Protein AF-A0A352Y501-F1 (afdb_monomer)

Nearest PDB structures (foldseek):
  6yxy-assembly1_BE  TM=6.346E-01  e=1.198E+00  Trypanosoma brucei brucei
  6yxx-assembly1_BE  TM=6.518E-01  e=2.157E+00  Trypanosoma brucei brucei
  8tau-assembly1_K  TM=8.223E-01  e=4.120E+00  Homo sapiens
  9gaw-assembly1_K  TM=6.913E-01  e=3.662E+00  Homo sapiens
  7qij-assembly2_JC  TM=8.539E-01  e=9.954E+00  Yersinia enterocolitica

Structure (mmCIF, N/CA/C/O backbone):
data_AF-A0A352Y501-F1
#
_entry.id   AF-A0A352Y501-F1
#
loop_
_atom_site.group_PDB
_atom_site.id
_atom_site.type_symbol
_atom_site.label_atom_id
_atom_site.label_alt_id
_atom_site.label_comp_id
_atom_site.label_asym_id
_atom_site.label_entity_id
_atom_site.label_seq_id
_atom_site.pdbx_PDB_ins_code
_atom_site.Cartn_x
_atom_site.Cartn_y
_atom_site.Cartn_z
_atom_site.occupancy
_atom_site.B_iso_or_equiv
_atom_site.auth_seq_id
_atom_site.auth_comp_id
_atom_site.auth_asym_id
_atom_site.auth_atom_id
_atom_site.pdbx_PDB_model_num
ATOM 1 N N . MET A 1 1 ? 18.954 5.767 -20.649 1.00 41.09 1 MET A N 1
ATOM 2 C CA . MET A 1 1 ? 17.501 5.607 -20.409 1.00 41.09 1 MET A CA 1
ATOM 3 C C . MET A 1 1 ? 17.303 5.072 -19.001 1.00 41.09 1 MET A C 1
ATOM 5 O O . MET A 1 1 ? 17.661 3.931 -18.766 1.00 41.09 1 MET A O 1
ATOM 9 N N . GLY A 1 2 ? 16.838 5.872 -18.041 1.00 48.66 2 GLY A N 1
ATOM 10 C CA . GLY A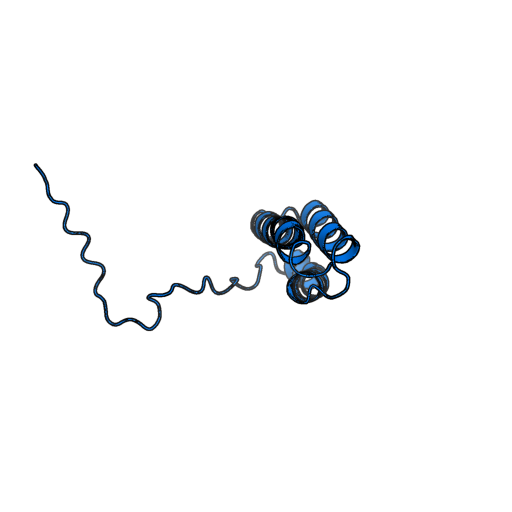 1 2 ? 16.676 5.375 -16.662 1.00 48.66 2 GLY A CA 1
ATOM 11 C C . GLY A 1 2 ? 16.149 6.384 -15.640 1.00 48.66 2 GLY A C 1
ATOM 12 O O . GLY A 1 2 ? 15.739 5.984 -14.560 1.00 48.66 2 GLY A O 1
ATOM 13 N N . SER A 1 3 ? 16.115 7.676 -15.969 1.00 44.09 3 SER A N 1
ATOM 14 C CA . SER A 1 3 ? 15.682 8.739 -15.051 1.00 44.09 3 SER A CA 1
ATOM 15 C C . SER A 1 3 ? 14.218 9.169 -15.220 1.00 44.09 3 SER A C 1
ATOM 17 O O . SER A 1 3 ? 13.636 9.695 -14.277 1.00 44.09 3 SER A O 1
ATOM 19 N N . GLU A 1 4 ? 13.587 8.917 -16.371 1.00 47.62 4 GLU A N 1
ATOM 20 C CA . GLU A 1 4 ? 12.200 9.350 -16.638 1.00 47.62 4 GLU A CA 1
ATOM 21 C C . GLU A 1 4 ? 11.125 8.363 -16.153 1.00 47.62 4 GLU A C 1
ATOM 23 O O . GLU A 1 4 ? 9.962 8.740 -15.997 1.00 47.62 4 GLU A O 1
ATOM 28 N N . MET A 1 5 ? 11.491 7.105 -15.881 1.00 51.31 5 MET A N 1
ATOM 29 C CA . MET A 1 5 ? 10.521 6.065 -15.516 1.00 51.31 5 MET A CA 1
ATOM 30 C C . MET A 1 5 ? 10.050 6.185 -14.059 1.00 51.31 5 MET A C 1
ATOM 32 O O . MET A 1 5 ? 8.858 6.016 -13.823 1.00 51.31 5 MET A O 1
ATOM 36 N N . CYS A 1 6 ? 10.931 6.619 -13.141 1.00 49.81 6 CYS A N 1
ATOM 37 C CA . CYS A 1 6 ? 10.662 6.820 -11.703 1.00 49.81 6 CYS A CA 1
ATOM 38 C C . CYS A 1 6 ? 9.627 7.920 -11.372 1.00 49.81 6 CYS A C 1
ATOM 40 O O . CYS A 1 6 ? 9.327 8.165 -10.200 1.00 49.81 6 CYS A O 1
ATOM 42 N N . ILE A 1 7 ? 9.160 8.685 -12.368 1.00 53.12 7 ILE A N 1
ATOM 43 C CA . ILE A 1 7 ? 8.120 9.708 -12.177 1.00 53.12 7 ILE A CA 1
ATOM 44 C C . ILE A 1 7 ? 6.719 9.121 -12.430 1.00 53.12 7 ILE A C 1
ATOM 46 O O . ILE A 1 7 ? 5.749 9.596 -11.839 1.00 53.12 7 ILE A O 1
ATOM 50 N N . ARG A 1 8 ? 6.594 8.100 -13.295 1.00 55.56 8 ARG A N 1
ATOM 51 C CA . ARG A 1 8 ? 5.296 7.593 -13.791 1.00 55.56 8 ARG A CA 1
ATOM 52 C C . ARG A 1 8 ? 4.698 6.460 -12.950 1.00 55.56 8 ARG A C 1
ATOM 54 O O . ARG A 1 8 ? 3.516 6.160 -13.094 1.00 55.56 8 ARG A O 1
ATOM 61 N N . ASP A 1 9 ? 5.488 5.844 -12.082 1.00 59.53 9 ASP A N 1
ATOM 62 C CA . ASP A 1 9 ? 5.135 4.738 -11.180 1.00 59.53 9 ASP A CA 1
ATOM 63 C C . ASP A 1 9 ? 4.571 5.220 -9.829 1.00 59.53 9 ASP A C 1
ATOM 65 O O . ASP A 1 9 ? 3.617 4.634 -9.310 1.00 59.53 9 ASP A O 1
ATOM 69 N N . ARG A 1 10 ? 5.075 6.350 -9.307 1.00 67.38 10 ARG A N 1
ATOM 70 C CA . ARG A 1 10 ? 4.601 6.974 -8.054 1.00 67.38 10 ARG A CA 1
ATOM 71 C C . ARG A 1 10 ? 3.086 7.229 -7.983 1.00 67.38 10 ARG A C 1
ATOM 73 O O . ARG A 1 10 ? 2.520 7.014 -6.910 1.00 67.38 10 ARG A O 1
ATOM 80 N N . PRO A 1 11 ? 2.394 7.647 -9.065 1.00 79.88 11 PRO A N 1
ATOM 81 C CA . PRO A 1 11 ? 0.948 7.859 -9.039 1.00 79.88 11 PRO A CA 1
ATOM 82 C C . PRO A 1 11 ? 0.159 6.603 -8.657 1.00 79.88 11 PRO A C 1
ATOM 84 O O . PRO A 1 11 ? -0.795 6.699 -7.892 1.00 79.88 11 PRO A O 1
ATOM 87 N N . TRP A 1 12 ? 0.577 5.423 -9.128 1.00 83.62 12 TRP A N 1
ATOM 88 C CA . TRP A 1 12 ? -0.102 4.158 -8.826 1.00 83.62 12 TRP A CA 1
ATOM 89 C C . TRP A 1 12 ? 0.096 3.730 -7.367 1.00 83.62 12 TRP A C 1
ATOM 91 O O . TRP A 1 12 ? -0.835 3.223 -6.744 1.00 83.62 12 TRP A O 1
ATOM 101 N N . GLY A 1 13 ? 1.277 3.992 -6.796 1.00 82.06 13 GLY A N 1
ATOM 102 C CA . GLY A 1 13 ? 1.533 3.776 -5.368 1.00 82.06 13 GLY A CA 1
ATOM 103 C C . GLY A 1 13 ? 0.695 4.685 -4.475 1.00 82.06 13 GLY A C 1
ATOM 104 O O . GLY A 1 13 ? 0.068 4.208 -3.531 1.00 82.06 13 GLY A O 1
ATOM 105 N N . ASN A 1 14 ? 0.639 5.977 -4.808 1.00 83.81 14 ASN A N 1
ATOM 106 C CA . ASN A 1 14 ? -0.174 6.951 -4.078 1.00 83.81 14 ASN A CA 1
ATOM 107 C C . ASN A 1 14 ? -1.671 6.629 -4.189 1.00 83.81 14 ASN A C 1
ATOM 109 O O . ASN A 1 14 ? -2.371 6.661 -3.181 1.00 83.81 14 ASN A O 1
ATOM 113 N N . LEU A 1 15 ? -2.143 6.242 -5.379 1.00 87.69 15 LEU A N 1
ATOM 114 C CA . LEU A 1 15 ? -3.519 5.794 -5.590 1.00 87.69 15 LEU A CA 1
ATOM 115 C C . LEU A 1 15 ? -3.856 4.577 -4.719 1.00 87.69 15 LEU A C 1
ATOM 117 O O . LEU A 1 15 ? -4.895 4.569 -4.066 1.00 87.69 15 LEU A O 1
ATOM 121 N N . GLY A 1 16 ? -2.967 3.580 -4.665 1.00 88.94 16 GLY A N 1
ATOM 122 C CA . GLY A 1 16 ? -3.138 2.410 -3.803 1.00 88.94 16 GLY A CA 1
ATOM 123 C C . GLY A 1 16 ? -3.328 2.794 -2.336 1.00 88.94 16 GLY A C 1
ATOM 124 O O . GLY A 1 16 ? -4.267 2.332 -1.697 1.00 88.94 16 GLY A O 1
ATOM 125 N N . ILE A 1 17 ? -2.503 3.711 -1.826 1.00 86.44 17 ILE A N 1
ATOM 126 C CA . ILE A 1 17 ? -2.623 4.232 -0.456 1.00 86.44 17 ILE A CA 1
ATOM 127 C C . ILE A 1 17 ? -3.964 4.948 -0.250 1.00 86.44 17 ILE A C 1
ATOM 129 O O . ILE A 1 17 ? -4.668 4.663 0.719 1.00 86.44 17 ILE A O 1
ATOM 133 N N . SER A 1 18 ? -4.353 5.845 -1.160 1.00 86.44 18 SER A N 1
ATOM 134 C CA . SER A 1 18 ? -5.624 6.573 -1.063 1.00 86.44 18 SER A CA 1
ATOM 135 C C . SER A 1 18 ? -6.841 5.647 -1.093 1.00 86.44 18 SER A C 1
ATOM 137 O O . SER A 1 18 ? -7.833 5.924 -0.424 1.00 86.44 18 SER A O 1
ATOM 139 N N . LEU A 1 19 ? -6.777 4.547 -1.844 1.00 89.50 19 LEU A N 1
ATOM 140 C CA . LEU A 1 19 ? -7.829 3.530 -1.882 1.00 89.50 19 LEU A CA 1
ATOM 141 C C . LEU A 1 19 ? -7.871 2.707 -0.588 1.00 89.50 19 LEU A C 1
ATOM 143 O O . LEU A 1 19 ? -8.957 2.428 -0.089 1.00 89.50 19 LEU A O 1
ATOM 147 N N . MET A 1 20 ? -6.715 2.392 0.011 1.00 85.50 20 MET A N 1
ATOM 148 C CA . MET A 1 20 ? -6.651 1.738 1.329 1.00 85.50 20 MET A CA 1
ATOM 149 C C . MET A 1 20 ? -7.284 2.597 2.426 1.00 85.50 20 MET A C 1
ATOM 151 O O . MET A 1 20 ? -7.957 2.059 3.299 1.00 85.50 20 MET A O 1
ATOM 155 N N . MET A 1 21 ? -7.093 3.920 2.371 1.00 83.56 21 MET A N 1
ATOM 156 C CA . MET A 1 21 ? -7.732 4.867 3.295 1.00 83.56 21 MET A CA 1
ATOM 157 C C . MET A 1 21 ? -9.246 4.979 3.097 1.00 83.56 21 MET A C 1
ATOM 159 O O . MET A 1 21 ? -9.951 5.327 4.034 1.00 83.56 21 MET A O 1
ATOM 163 N N . GLN A 1 22 ? -9.742 4.678 1.897 1.00 87.00 22 GLN A N 1
ATOM 164 C CA . GLN A 1 22 ? -11.173 4.608 1.587 1.00 87.00 22 GLN A CA 1
ATOM 165 C C . GLN A 1 22 ? -11.766 3.214 1.845 1.00 87.00 22 GLN A C 1
ATOM 167 O O . GLN A 1 22 ? -12.885 2.953 1.419 1.00 87.00 22 GLN A O 1
ATOM 172 N N . GLU A 1 23 ? -11.008 2.297 2.458 1.00 87.19 23 GLU A N 1
ATOM 173 C CA . GLU A 1 23 ? -11.400 0.894 2.683 1.00 87.19 23 GLU A CA 1
ATOM 174 C C . GLU A 1 23 ? -11.696 0.102 1.390 1.00 87.19 23 GLU A C 1
ATOM 176 O O . GLU A 1 23 ? -12.217 -1.013 1.409 1.00 87.19 23 GLU A O 1
ATOM 181 N N . ARG A 1 24 ? -11.291 0.637 0.232 1.00 90.25 24 ARG A N 1
ATOM 182 C CA . ARG A 1 24 ? -11.452 0.022 -1.094 1.00 90.25 24 ARG A CA 1
ATOM 183 C C . ARG A 1 24 ? -10.283 -0.913 -1.383 1.00 90.25 24 ARG A C 1
ATOM 185 O O . ARG A 1 24 ? -9.448 -0.660 -2.252 1.00 90.25 24 ARG A O 1
ATOM 192 N N . TYR A 1 25 ? -10.193 -1.988 -0.604 1.00 89.81 25 TYR A N 1
ATOM 193 C CA . TYR A 1 25 ? -9.008 -2.850 -0.567 1.00 89.81 25 TYR A CA 1
ATOM 194 C C . TYR A 1 25 ? -8.723 -3.583 -1.886 1.00 89.81 25 TYR A C 1
ATOM 196 O O . TYR A 1 25 ? -7.560 -3.689 -2.269 1.00 89.81 25 TYR A O 1
ATOM 204 N N . ASP A 1 26 ? -9.751 -4.036 -2.605 1.00 91.88 26 ASP A N 1
ATOM 205 C CA . ASP A 1 26 ? -9.571 -4.779 -3.865 1.00 91.88 26 ASP A CA 1
ATOM 206 C C . ASP A 1 26 ? -8.995 -3.878 -4.979 1.00 91.88 26 ASP A C 1
ATOM 208 O O . ASP A 1 26 ? -8.118 -4.265 -5.762 1.00 91.88 26 ASP A O 1
ATOM 212 N N . GLU A 1 27 ? -9.429 -2.618 -5.014 1.00 91.38 27 GLU A N 1
ATOM 213 C CA . GLU A 1 27 ? -8.913 -1.618 -5.951 1.00 91.38 27 GLU A CA 1
ATOM 214 C C . GLU A 1 27 ? -7.514 -1.148 -5.554 1.00 91.38 27 GLU A C 1
ATOM 216 O O . GLU A 1 27 ? -6.649 -0.973 -6.418 1.00 91.38 27 GLU A O 1
ATOM 221 N N . ALA A 1 28 ? -7.261 -1.004 -4.250 1.00 91.94 28 ALA A N 1
ATOM 222 C CA . ALA A 1 28 ? -5.929 -0.722 -3.740 1.00 91.94 28 ALA A CA 1
ATOM 223 C C . ALA A 1 28 ? -4.925 -1.802 -4.157 1.00 91.94 28 ALA A C 1
ATOM 225 O O . ALA A 1 28 ? -3.833 -1.479 -4.625 1.00 91.94 28 ALA A O 1
ATOM 226 N N . GLU A 1 29 ? -5.296 -3.080 -4.044 1.00 93.25 29 GLU A N 1
ATOM 227 C CA . GLU A 1 29 ? -4.451 -4.195 -4.472 1.00 93.25 29 GLU A CA 1
ATOM 228 C C . GLU A 1 29 ? -4.099 -4.091 -5.958 1.00 93.25 29 GLU A C 1
ATOM 230 O O . GLU A 1 29 ? -2.939 -4.247 -6.347 1.00 93.25 29 GLU A O 1
ATOM 235 N N . THR A 1 30 ? -5.095 -3.778 -6.787 1.00 94.50 30 THR A N 1
ATOM 236 C CA . THR A 1 30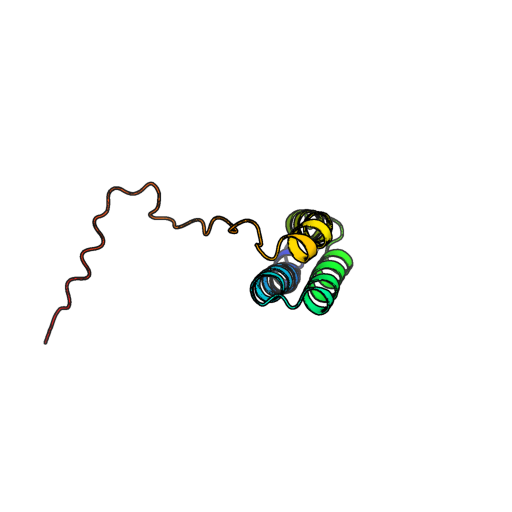 ? -4.927 -3.627 -8.235 1.00 94.50 30 THR A CA 1
ATOM 237 C C . THR A 1 30 ? -3.979 -2.474 -8.570 1.00 94.50 30 THR A C 1
ATOM 239 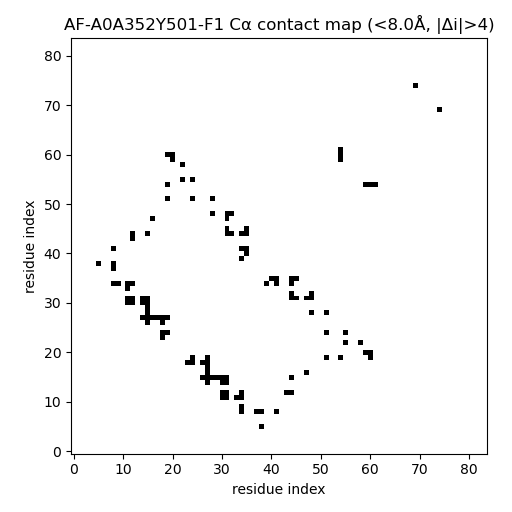O O . THR A 1 30 ? -3.056 -2.645 -9.372 1.00 94.50 30 THR A O 1
ATOM 242 N N . ALA A 1 31 ? -4.144 -1.320 -7.919 1.00 91.25 31 ALA A N 1
ATOM 243 C CA . ALA A 1 31 ? -3.279 -0.157 -8.109 1.00 91.25 31 ALA A CA 1
ATOM 244 C C . ALA A 1 31 ? -1.828 -0.437 -7.678 1.00 91.25 31 ALA A C 1
ATOM 246 O O . ALA A 1 31 ? -0.888 -0.128 -8.415 1.00 91.25 31 ALA A O 1
ATOM 247 N N . LEU A 1 32 ? -1.632 -1.097 -6.531 1.00 90.19 32 LEU A N 1
ATOM 248 C CA . LEU A 1 32 ? -0.309 -1.474 -6.026 1.00 90.19 32 LEU A CA 1
ATOM 249 C C . LEU A 1 32 ? 0.378 -2.505 -6.932 1.00 90.19 32 LEU A C 1
ATOM 251 O O . LEU A 1 32 ? 1.558 -2.353 -7.249 1.00 90.19 32 LEU A O 1
ATOM 255 N N . LYS A 1 33 ? -0.356 -3.512 -7.424 1.00 91.62 33 LYS A N 1
ATOM 256 C CA . LYS A 1 33 ? 0.158 -4.464 -8.424 1.00 91.62 33 LYS A CA 1
ATOM 257 C C . LYS A 1 33 ? 0.565 -3.751 -9.708 1.00 91.62 33 LYS A C 1
ATOM 259 O O . LYS A 1 33 ? 1.623 -4.050 -10.254 1.00 91.62 33 LYS A O 1
ATOM 264 N N . ARG A 1 34 ? -0.224 -2.777 -10.175 1.00 90.62 34 ARG A N 1
ATOM 265 C CA . ARG A 1 34 ? 0.114 -1.991 -11.371 1.00 90.62 34 ARG A CA 1
ATOM 266 C C . ARG A 1 34 ? 1.396 -1.187 -11.177 1.00 90.62 34 ARG A C 1
ATOM 268 O O . ARG A 1 34 ? 2.219 -1.153 -12.088 1.00 90.62 34 ARG A O 1
ATOM 275 N N . ALA A 1 35 ? 1.595 -0.617 -9.991 1.00 89.50 35 ALA A N 1
ATOM 276 C CA . ALA A 1 35 ? 2.831 0.071 -9.640 1.00 89.50 35 ALA A CA 1
ATOM 277 C C . ALA A 1 35 ? 4.053 -0.868 -9.721 1.00 89.50 35 ALA A C 1
ATOM 279 O O . ALA A 1 35 ? 5.081 -0.480 -10.265 1.00 89.50 35 ALA A O 1
ATOM 280 N N . LEU A 1 36 ? 3.916 -2.124 -9.274 1.00 88.81 36 LEU A N 1
ATOM 281 C CA . LEU A 1 36 ? 4.981 -3.136 -9.345 1.00 88.81 36 LEU A CA 1
ATOM 282 C C . LEU A 1 36 ? 5.230 -3.696 -10.751 1.00 88.81 36 LEU A C 1
ATOM 284 O O . LEU A 1 36 ? 6.344 -4.117 -11.046 1.00 88.81 36 LEU A O 1
ATOM 288 N N . VAL A 1 37 ? 4.217 -3.706 -11.620 1.00 89.31 37 VAL A N 1
ATOM 289 C CA . VAL A 1 37 ? 4.393 -4.045 -13.044 1.00 89.31 37 VAL A CA 1
ATOM 290 C C . VAL A 1 37 ? 5.224 -2.975 -13.755 1.00 89.31 37 VAL A C 1
ATOM 2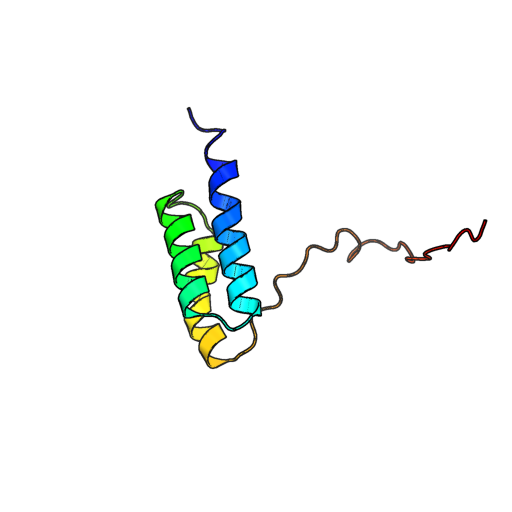92 O O . VAL A 1 37 ? 6.020 -3.307 -14.628 1.00 89.31 37 VAL A O 1
ATOM 295 N N . MET A 1 38 ? 5.050 -1.704 -13.382 1.00 85.12 38 MET A N 1
ATOM 296 C CA . MET A 1 38 ? 5.816 -0.590 -13.948 1.00 85.12 38 MET A CA 1
ATOM 297 C C . MET A 1 38 ? 7.229 -0.513 -13.368 1.00 85.12 38 MET A C 1
ATOM 299 O O . MET A 1 38 ? 8.190 -0.386 -14.121 1.00 85.12 38 MET A O 1
ATOM 303 N N . ASP A 1 39 ? 7.360 -0.616 -12.045 1.00 82.56 39 ASP A N 1
ATOM 304 C CA . ASP A 1 39 ? 8.648 -0.713 -11.367 1.00 82.56 39 ASP A CA 1
ATOM 305 C C . ASP A 1 39 ? 8.647 -1.875 -10.359 1.00 82.56 39 ASP A C 1
ATOM 307 O O . ASP A 1 39 ? 8.199 -1.733 -9.213 1.00 82.56 39 ASP A O 1
ATOM 311 N N . PRO A 1 40 ? 9.233 -3.026 -10.735 1.00 85.88 40 PRO A N 1
ATOM 312 C CA . PRO A 1 40 ? 9.396 -4.161 -9.835 1.00 85.88 40 PRO A CA 1
ATOM 313 C C . PRO A 1 40 ? 10.249 -3.861 -8.597 1.00 85.88 40 PRO A C 1
ATOM 315 O O . PRO A 1 40 ? 10.281 -4.672 -7.670 1.00 85.88 40 PRO A O 1
ATOM 318 N N . ARG A 1 41 ? 10.978 -2.740 -8.553 1.00 85.50 41 ARG A N 1
ATOM 319 C CA . ARG A 1 41 ? 11.786 -2.296 -7.409 1.00 85.50 41 ARG A CA 1
ATOM 320 C C . ARG A 1 41 ? 11.070 -1.273 -6.530 1.00 85.50 41 ARG A C 1
ATOM 322 O O . ARG A 1 41 ? 11.663 -0.843 -5.543 1.00 85.50 41 ARG A O 1
ATOM 329 N N . TYR A 1 42 ? 9.817 -0.922 -6.817 1.00 84.00 42 TYR A N 1
ATOM 330 C CA . TYR A 1 42 ? 9.103 0.090 -6.050 1.00 84.00 42 TYR A CA 1
ATOM 331 C C . TYR A 1 42 ? 8.743 -0.398 -4.638 1.00 84.00 42 TYR A C 1
ATOM 333 O O . TYR A 1 42 ? 7.709 -1.024 -4.387 1.00 84.00 42 TYR A O 1
ATOM 341 N N . THR A 1 43 ? 9.631 -0.108 -3.686 1.00 85.88 43 THR A N 1
ATOM 342 C CA . THR A 1 43 ? 9.577 -0.606 -2.305 1.00 85.88 43 THR A CA 1
ATOM 343 C C . THR A 1 43 ? 8.291 -0.216 -1.579 1.00 85.88 43 THR A C 1
ATOM 345 O O . THR A 1 43 ? 7.739 -1.030 -0.842 1.00 85.88 43 THR A O 1
ATOM 348 N N . LEU A 1 44 ? 7.773 0.997 -1.809 1.00 82.69 44 LEU A N 1
ATOM 349 C CA . LEU A 1 44 ? 6.547 1.461 -1.153 1.00 82.69 44 LEU A CA 1
ATOM 350 C C . LEU A 1 44 ? 5.339 0.610 -1.566 1.00 82.69 44 LEU A C 1
ATOM 352 O O . LEU A 1 44 ? 4.575 0.178 -0.705 1.00 82.69 44 LEU A O 1
ATOM 356 N N . ALA A 1 45 ? 5.204 0.302 -2.861 1.00 86.81 45 ALA A N 1
ATOM 357 C CA . ALA A 1 45 ? 4.122 -0.550 -3.338 1.00 86.81 45 ALA A CA 1
ATOM 358 C C . ALA A 1 45 ? 4.224 -1.979 -2.784 1.00 86.81 45 ALA A C 1
ATOM 360 O O . ALA A 1 45 ? 3.208 -2.536 -2.372 1.00 86.81 45 ALA A O 1
ATOM 361 N N . LYS A 1 46 ? 5.437 -2.547 -2.686 1.00 89.94 46 LYS A N 1
ATOM 362 C CA . LYS A 1 46 ? 5.650 -3.869 -2.062 1.00 89.94 46 LYS A CA 1
ATOM 363 C C . LYS A 1 46 ? 5.229 -3.888 -0.597 1.00 89.94 46 LYS A C 1
ATOM 365 O O . LYS A 1 46 ? 4.511 -4.793 -0.179 1.00 89.94 46 LYS A O 1
ATOM 370 N N . ASN A 1 47 ? 5.655 -2.885 0.167 1.00 89.56 47 ASN A N 1
ATOM 371 C CA . ASN A 1 47 ? 5.352 -2.792 1.593 1.00 89.56 47 ASN A CA 1
ATOM 372 C C . ASN A 1 47 ? 3.845 -2.647 1.834 1.00 89.56 47 ASN A C 1
ATOM 374 O O . ASN A 1 47 ? 3.289 -3.335 2.688 1.00 89.56 47 ASN A O 1
ATOM 378 N N . ASN A 1 48 ? 3.173 -1.807 1.044 1.00 87.88 48 ASN A N 1
ATOM 379 C CA . ASN A 1 48 ? 1.729 -1.613 1.152 1.00 87.88 48 ASN A CA 1
ATOM 380 C C . ASN A 1 48 ? 0.948 -2.866 0.740 1.00 87.88 48 ASN A C 1
ATOM 382 O O . ASN A 1 48 ? -0.015 -3.218 1.415 1.00 87.88 48 ASN A O 1
ATOM 386 N N . LEU A 1 49 ? 1.388 -3.585 -0.302 1.00 90.50 49 LEU A N 1
ATOM 387 C CA . LEU A 1 49 ? 0.765 -4.844 -0.720 1.00 90.50 49 LEU A CA 1
ATOM 388 C C . LEU A 1 49 ? 0.887 -5.919 0.373 1.00 90.50 49 LEU A C 1
ATOM 390 O O . LEU A 1 49 ? -0.077 -6.620 0.661 1.00 90.50 49 LEU A O 1
ATOM 394 N N . ALA A 1 50 ? 2.050 -6.013 1.026 1.00 91.62 50 ALA A N 1
ATOM 395 C CA . ALA A 1 50 ? 2.264 -6.930 2.145 1.00 91.62 50 ALA A CA 1
ATOM 396 C C . ALA A 1 50 ? 1.417 -6.567 3.380 1.00 91.62 50 ALA A C 1
ATOM 398 O O . ALA A 1 50 ? 0.975 -7.449 4.114 1.00 91.62 50 ALA A O 1
ATOM 399 N N . ALA A 1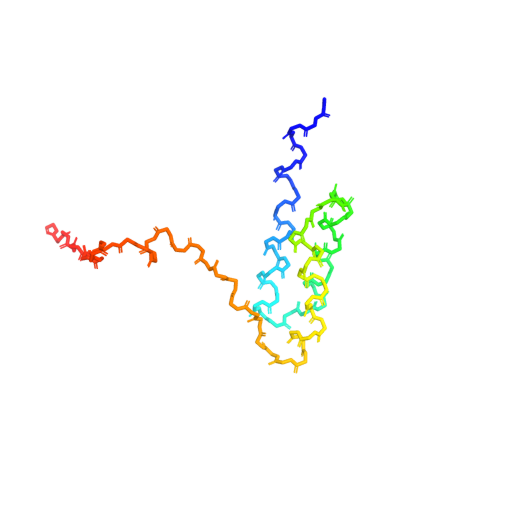 51 ? 1.171 -5.274 3.609 1.00 88.69 51 ALA A N 1
ATOM 400 C CA . ALA A 1 51 ? 0.354 -4.792 4.721 1.00 88.69 51 ALA A CA 1
ATOM 401 C C . ALA A 1 51 ? -1.163 -4.885 4.458 1.00 88.69 51 ALA A C 1
ATOM 403 O O . ALA A 1 51 ? -1.941 -4.946 5.413 1.00 88.69 51 ALA A O 1
ATOM 404 N N . LEU A 1 52 ? -1.589 -4.923 3.190 1.00 87.88 52 LEU A N 1
ATOM 405 C CA . LEU A 1 52 ? -2.992 -4.863 2.773 1.00 87.88 52 LEU A CA 1
ATOM 406 C C . LEU A 1 52 ? -3.902 -5.904 3.461 1.00 87.88 52 LEU A C 1
ATOM 408 O O . LEU A 1 52 ? -4.943 -5.497 3.976 1.00 87.88 52 LEU A O 1
ATOM 412 N N . PRO A 1 53 ? -3.547 -7.203 3.576 1.00 88.62 53 PRO A N 1
ATOM 413 C CA . PRO A 1 53 ? -4.419 -8.189 4.224 1.00 88.62 53 PRO A CA 1
ATOM 414 C C . PRO A 1 53 ? -4.635 -7.905 5.713 1.00 88.62 53 PRO A C 1
ATOM 416 O O . PRO A 1 53 ? -5.727 -8.104 6.247 1.00 88.62 53 PRO A O 1
ATOM 419 N N . LYS A 1 54 ? -3.594 -7.406 6.392 1.00 86.75 54 LYS A N 1
ATOM 420 C CA . LYS A 1 54 ? -3.677 -7.014 7.800 1.00 86.75 54 LYS A CA 1
ATOM 421 C C . LYS A 1 54 ? -4.601 -5.810 7.958 1.00 86.75 54 LYS A C 1
ATOM 423 O O . LYS A 1 54 ? -5.470 -5.850 8.818 1.00 86.75 54 LYS A O 1
ATOM 428 N N . ILE A 1 55 ? -4.444 -4.803 7.101 1.00 84.38 55 ILE A N 1
ATOM 429 C CA . ILE A 1 55 ? -5.242 -3.570 7.109 1.00 84.38 55 ILE A CA 1
ATOM 430 C C . ILE A 1 55 ? -6.711 -3.866 6.807 1.00 84.38 55 ILE A C 1
ATOM 432 O O . ILE A 1 55 ? -7.579 -3.395 7.532 1.00 84.38 55 ILE A O 1
ATOM 436 N N . ARG A 1 56 ? -6.990 -4.731 5.825 1.00 86.19 56 ARG A N 1
ATOM 437 C CA . ARG A 1 56 ? -8.345 -5.205 5.510 1.00 86.19 56 ARG A CA 1
ATOM 438 C C . ARG A 1 56 ? -9.027 -5.877 6.703 1.00 86.19 56 ARG A C 1
ATOM 440 O O . ARG A 1 56 ? -10.233 -5.759 6.867 1.00 86.19 56 ARG A O 1
ATOM 447 N N . ARG A 1 57 ? -8.262 -6.583 7.541 1.00 83.88 57 ARG A N 1
ATOM 448 C CA . ARG A 1 57 ? -8.781 -7.229 8.755 1.00 83.88 57 ARG A CA 1
ATOM 449 C C . ARG A 1 57 ? -8.971 -6.247 9.914 1.00 83.88 57 ARG A C 1
ATOM 451 O O . ARG A 1 57 ? -9.832 -6.476 10.754 1.00 83.88 57 ARG A O 1
ATOM 458 N N . THR A 1 58 ? -8.135 -5.213 10.010 1.00 78.25 58 THR A N 1
ATOM 459 C CA . THR A 1 58 ? -8.134 -4.270 11.140 1.00 78.25 58 THR A CA 1
ATOM 460 C C . THR A 1 58 ? -8.918 -2.986 10.880 1.00 78.25 58 THR A C 1
ATOM 462 O O . THR A 1 58 ? -9.097 -2.219 11.820 1.00 78.25 58 THR A O 1
ATOM 465 N N . GLY A 1 59 ? -9.332 -2.710 9.639 1.00 65.75 59 GLY A N 1
ATOM 466 C CA . GLY A 1 59 ? -10.019 -1.477 9.222 1.00 65.75 59 GLY A CA 1
ATOM 467 C C . GLY A 1 59 ? -9.113 -0.242 9.184 1.00 65.75 59 GLY A C 1
ATOM 468 O O . GLY A 1 59 ? -9.295 0.645 8.362 1.00 65.75 59 GLY A O 1
ATOM 469 N N . LEU A 1 60 ? -8.079 -0.201 10.026 1.00 58.03 60 LEU A N 1
ATOM 470 C CA . LEU A 1 60 ? -7.182 0.939 10.136 1.00 58.03 60 LEU A CA 1
ATOM 471 C C . LEU A 1 60 ? -5.925 0.741 9.270 1.00 58.03 60 LEU A C 1
ATOM 473 O O . LEU A 1 60 ? -5.122 -0.155 9.570 1.00 58.03 60 LEU A O 1
ATOM 477 N N . PRO A 1 61 ? -5.697 1.548 8.216 1.00 56.97 61 PRO A N 1
ATOM 478 C CA . PRO A 1 61 ? -4.366 1.640 7.636 1.00 56.97 61 PRO A CA 1
ATOM 479 C C . PRO A 1 61 ? -3.409 2.197 8.703 1.00 56.97 61 PRO A C 1
ATOM 481 O O . PRO A 1 61 ? -3.815 3.056 9.492 1.00 56.97 61 PRO A O 1
ATOM 484 N N . PRO A 1 62 ? -2.141 1.740 8.769 1.00 59.28 62 PRO A N 1
ATOM 485 C CA . PRO A 1 62 ? -1.143 2.480 9.519 1.00 59.28 62 PRO A CA 1
ATOM 486 C C . PRO A 1 62 ? -1.176 3.889 8.949 1.00 59.28 62 PRO A C 1
ATOM 488 O O . PRO A 1 62 ? -1.121 4.048 7.727 1.00 59.28 62 PRO A O 1
ATOM 491 N N . ILE A 1 63 ? -1.355 4.876 9.826 1.00 55.47 63 ILE A N 1
ATOM 492 C CA . ILE A 1 63 ? -1.323 6.285 9.458 1.00 55.47 63 ILE A CA 1
ATOM 493 C C . ILE A 1 63 ? -0.031 6.416 8.658 1.00 55.47 63 ILE A C 1
ATOM 495 O O . ILE A 1 63 ? 1.053 6.218 9.215 1.00 55.47 63 ILE A O 1
ATOM 499 N N . VAL A 1 64 ? -0.134 6.592 7.337 1.00 55.41 64 VAL A N 1
ATOM 500 C CA . VAL A 1 64 ? 1.042 6.938 6.549 1.00 55.41 64 VAL A CA 1
ATOM 501 C C . VAL A 1 64 ? 1.444 8.235 7.196 1.00 55.41 64 VAL A C 1
ATOM 503 O O . VAL A 1 64 ? 0.637 9.162 7.175 1.00 55.41 64 VAL A O 1
ATOM 506 N N . ASP A 1 65 ? 2.574 8.235 7.909 1.00 53.16 65 ASP A N 1
ATOM 507 C CA . ASP A 1 65 ? 3.069 9.433 8.563 1.00 53.16 65 ASP A CA 1
ATOM 508 C C . ASP A 1 65 ? 3.169 10.437 7.428 1.00 53.16 65 ASP A C 1
ATOM 510 O O . ASP A 1 65 ? 4.062 10.348 6.578 1.00 53.16 65 ASP A O 1
ATOM 514 N N . ILE A 1 66 ? 2.161 11.308 7.327 1.00 54.28 66 ILE A N 1
ATOM 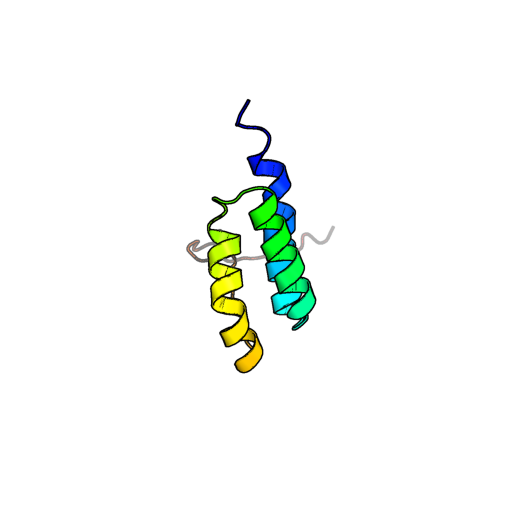515 C CA . ILE A 1 66 ? 2.241 12.482 6.494 1.00 54.28 66 ILE A CA 1
ATOM 516 C C . ILE A 1 66 ? 3.477 13.106 7.096 1.00 54.28 66 ILE A C 1
ATOM 518 O O . ILE A 1 66 ? 3.467 13.459 8.278 1.00 54.28 66 ILE A O 1
ATOM 522 N N . ARG A 1 67 ? 4.581 13.094 6.341 1.00 53.00 67 ARG A N 1
ATOM 523 C CA . ARG A 1 67 ? 5.753 13.885 6.682 1.00 53.00 67 ARG A CA 1
ATOM 524 C C . ARG A 1 67 ? 5.253 15.310 6.625 1.00 53.00 67 ARG A C 1
ATOM 526 O O . ARG A 1 67 ? 5.367 15.964 5.598 1.00 53.00 67 ARG A O 1
ATOM 533 N N . ASP A 1 68 ? 4.611 15.724 7.704 1.00 53.59 68 ASP A N 1
ATOM 534 C CA . ASP A 1 68 ? 4.290 17.086 7.990 1.00 53.59 68 ASP A CA 1
ATOM 535 C C . ASP A 1 68 ? 5.671 17.719 8.156 1.00 53.59 68 ASP A C 1
ATOM 537 O O . ASP A 1 68 ? 6.382 17.399 9.120 1.00 53.59 68 ASP A O 1
ATOM 541 N N . PRO A 1 69 ? 6.110 18.542 7.185 1.00 57.44 69 PRO A N 1
ATOM 542 C CA . PRO A 1 69 ? 7.416 19.187 7.239 1.00 57.44 69 PRO A CA 1
ATOM 543 C C . PRO A 1 69 ? 7.576 20.028 8.511 1.00 57.44 69 PRO A C 1
ATOM 545 O O . PRO A 1 69 ? 8.690 20.403 8.872 1.00 57.44 69 PRO A O 1
ATOM 548 N N . PHE A 1 70 ? 6.465 20.308 9.195 1.00 60.53 70 PHE A N 1
ATOM 549 C CA . PHE A 1 70 ? 6.373 21.114 10.391 1.00 60.53 70 PHE A CA 1
ATOM 550 C C . PHE A 1 70 ? 6.204 20.292 11.675 1.00 60.53 70 PHE A C 1
ATOM 552 O O . PHE A 1 70 ? 6.279 20.879 12.749 1.00 60.53 70 PHE A O 1
ATOM 559 N N . LYS A 1 71 ? 6.115 18.950 11.621 1.00 59.81 71 LYS A N 1
ATOM 560 C CA . LYS A 1 71 ? 6.010 18.081 12.818 1.00 59.81 71 LYS A CA 1
ATOM 561 C C . LYS A 1 71 ? 7.178 18.258 13.793 1.00 59.81 71 LYS A C 1
ATOM 563 O O . LYS A 1 71 ? 7.020 18.090 14.998 1.00 59.81 71 LYS A O 1
ATOM 568 N N . THR A 1 72 ? 8.362 18.584 13.271 1.00 58.28 72 THR A N 1
ATOM 569 C CA . THR A 1 72 ? 9.573 18.886 14.054 1.00 58.28 72 THR A CA 1
ATOM 570 C C . THR A 1 72 ? 9.828 20.385 14.210 1.00 58.28 72 THR A C 1
ATOM 572 O O . THR A 1 72 ? 10.756 20.785 14.91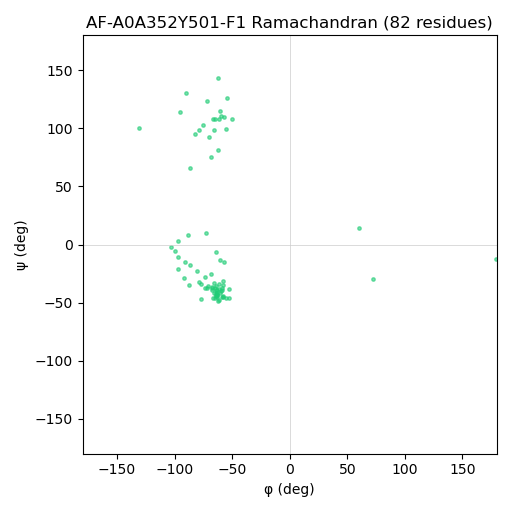4 1.00 58.28 72 THR A O 1
ATOM 575 N N . SER A 1 73 ? 9.032 21.227 13.553 1.00 56.72 73 SER A N 1
ATOM 576 C CA . SER A 1 73 ? 9.246 22.664 13.518 1.00 56.72 73 SER A CA 1
ATOM 577 C C . SER A 1 73 ? 8.516 23.330 14.683 1.00 56.72 73 SER A C 1
ATO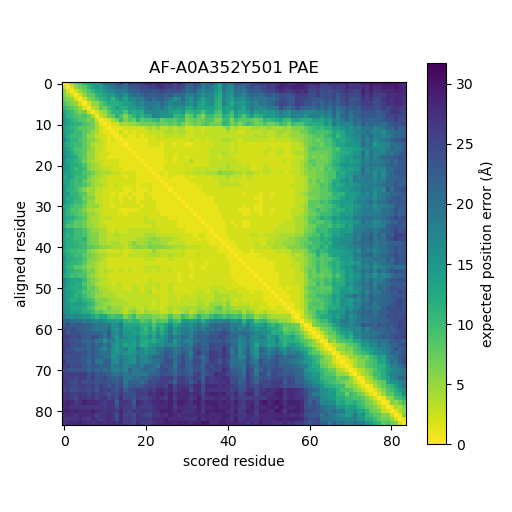M 579 O O . SER A 1 73 ? 7.331 23.109 14.901 1.00 56.72 73 SER A O 1
ATOM 581 N N . LYS A 1 74 ? 9.206 24.194 15.436 1.00 60.84 74 LYS A N 1
ATOM 582 C CA . LYS A 1 74 ? 8.605 24.999 16.522 1.00 60.84 74 LYS A CA 1
ATOM 583 C C . LYS A 1 74 ? 7.720 26.148 16.010 1.00 60.84 74 LYS A C 1
ATOM 585 O O . LYS A 1 74 ? 7.354 27.031 16.785 1.00 60.84 74 LYS A O 1
ATOM 590 N N . LEU A 1 75 ? 7.415 26.182 14.713 1.00 59.19 75 LEU A N 1
ATOM 591 C CA . LEU A 1 75 ? 6.591 27.219 14.111 1.00 59.19 75 LEU A CA 1
ATOM 592 C C . LEU A 1 75 ? 5.165 27.087 14.652 1.00 59.19 75 LEU A C 1
ATOM 594 O O . LEU A 1 75 ? 4.436 26.162 14.302 1.00 59.19 75 LEU A O 1
ATOM 598 N N . LYS A 1 76 ? 4.755 28.022 15.515 1.00 55.53 76 LYS A N 1
ATOM 599 C CA . LYS A 1 76 ? 3.334 28.219 15.802 1.00 55.53 76 LYS A CA 1
ATOM 600 C C . LYS A 1 76 ? 2.676 28.600 14.480 1.00 55.53 76 LYS A C 1
ATOM 602 O O . LYS A 1 76 ? 2.988 29.650 13.927 1.00 55.53 76 LYS A O 1
ATOM 607 N N . GLN A 1 77 ? 1.792 27.743 13.978 1.00 56.84 77 GLN A N 1
ATOM 608 C CA . GLN A 1 77 ? 0.915 28.055 12.854 1.00 56.84 77 GLN A CA 1
ATOM 609 C C . GLN A 1 77 ? -0.099 29.114 13.307 1.00 56.84 77 GLN A C 1
ATOM 611 O O . GLN A 1 77 ? -1.251 28.815 13.601 1.00 56.84 77 GLN A O 1
ATOM 616 N N . SER A 1 78 ? 0.340 30.361 13.432 1.00 54.19 78 SER A N 1
ATOM 617 C CA . SER A 1 78 ? -0.558 31.505 13.450 1.00 54.19 78 SER A CA 1
ATOM 618 C C . SER A 1 78 ? -0.865 31.822 11.995 1.00 54.19 78 SER A C 1
ATOM 620 O O . SER A 1 78 ? -0.076 32.487 11.325 1.00 54.19 78 SER A O 1
ATOM 622 N N . ILE A 1 79 ? -1.978 31.293 11.484 1.00 60.72 79 ILE A N 1
ATOM 623 C CA . ILE A 1 79 ? -2.586 31.881 10.295 1.00 60.72 79 ILE A CA 1
ATOM 624 C C . ILE A 1 79 ? -3.061 33.269 10.757 1.00 60.72 79 ILE A C 1
ATOM 626 O O . ILE A 1 79 ? -4.044 33.406 11.482 1.00 60.72 79 ILE 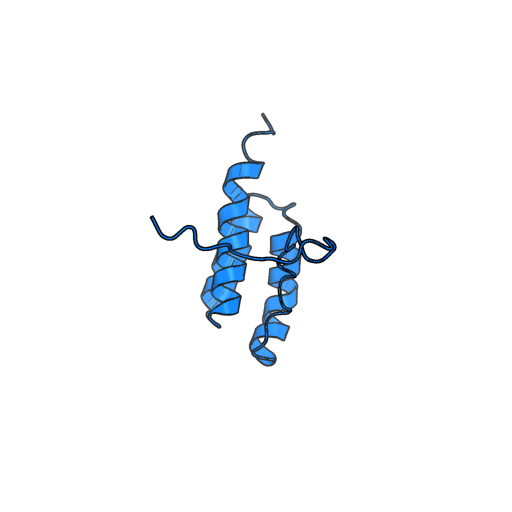A O 1
ATOM 630 N N . THR A 1 80 ? -2.277 34.307 10.480 1.00 54.78 80 THR A N 1
ATOM 631 C CA . THR A 1 80 ? -2.786 35.671 10.597 1.00 54.78 80 THR A CA 1
ATOM 632 C C . THR A 1 80 ? -3.666 35.859 9.375 1.00 54.78 80 THR A C 1
ATOM 634 O O . THR A 1 80 ? -3.151 35.987 8.266 1.00 54.78 80 THR A O 1
ATOM 637 N N . PHE A 1 81 ? -4.984 35.791 9.561 1.00 56.94 81 PHE A N 1
ATOM 638 C CA . PHE A 1 81 ? -5.909 36.340 8.578 1.00 56.94 81 PHE A CA 1
ATOM 639 C C . PHE A 1 81 ? -5.604 37.835 8.497 1.00 56.94 81 PHE A C 1
ATOM 641 O O . PHE A 1 81 ? -5.813 38.570 9.461 1.00 56.94 81 PHE A O 1
ATOM 648 N N . ILE A 1 82 ? -5.002 38.254 7.388 1.00 57.75 82 ILE A N 1
ATOM 649 C CA . ILE A 1 82 ? -4.992 39.660 7.013 1.00 57.75 82 ILE A CA 1
ATOM 650 C C . ILE A 1 82 ? -6.381 39.880 6.422 1.00 57.75 82 ILE A C 1
ATOM 652 O O . ILE A 1 82 ? -6.657 39.443 5.308 1.00 57.75 82 ILE A O 1
ATOM 656 N N . GLU A 1 83 ? -7.276 40.425 7.237 1.00 47.50 83 GLU A N 1
ATOM 657 C CA . GLU A 1 83 ? -8.511 41.024 6.743 1.00 47.50 83 GLU A CA 1
ATOM 658 C C . GLU A 1 83 ? -8.103 42.334 6.048 1.00 47.50 83 GLU A C 1
ATOM 660 O O . GLU A 1 83 ? -7.405 43.150 6.658 1.00 47.50 83 GLU A O 1
ATOM 665 N N . GLU A 1 84 ? -8.464 42.479 4.771 1.00 56.16 84 GLU A N 1
ATOM 666 C CA . GLU A 1 84 ? -8.287 43.710 3.978 1.00 56.16 84 GLU A CA 1
ATOM 667 C C . GLU A 1 84 ? -9.266 44.810 4.415 1.00 56.16 84 GLU A C 1
ATOM 669 O O . GLU A 1 84 ? -10.456 44.487 4.654 1.00 56.16 84 GLU A O 1
#

Radius of gyration: 17.0 Å; Cα contacts (8 Å, |Δi|>4): 62; chains: 1; bounding box: 29×52×37 Å

Secondary structure (DSSP, 8-state):
--SSGGGTSHHHHHHHHHHHHTT-HHHHHHHHHHHHHH-TT-HHHHHHHHHHHHHHHHS---------TTTT------------

Mean predicted aligned error: 12.23 Å

Solvent-accessible surface area (backbone atoms only — not comparable to full-atom values): 5120 Å² total; per-residue (Å²): 141,77,78,74,60,76,66,71,31,52,60,30,33,52,49,14,52,57,24,41,74,67,69,39,52,74,60,14,50,52,29,18,52,51,19,36,72,72,32,82,78,47,59,69,28,53,54,49,58,70,44,42,67,59,26,72,74,64,72,54,59,78,75,72,76,72,81,51,87,54,79,85,45,89,71,78,85,71,81,74,81,81,79,130

Foldseek 3Di:
DPPPLVVVLVVLLVVLVVCLLVLVLVVSLVSLVVSCVSPVPPVSSVVSNVCSVVCNVVVDDDPPPPPPVCPVPPDDPPPPPPDD

pLDDT: mean 73.75, std 16.43, range [41.09, 94.5]

Sequence (84 aa):
MGSEMCIRDRPWGNLGISLMMQERYDEAETALKRALVMDPRYTLAKNNLAALPKIRRTGLPPIVDIRDPFKTSKLKQSITFIEE